Protein AF-A0A7D7ZK60-F1 (afdb_monomer_lite)

Secondary structure (DSSP, 8-state):
------------S---S-SSHHHHHHHHHHHHHHHHHHHHHHHTT-GGGGGGHHHHHHHHHHHHTT-THHHHHHHHHHHHHHHHHHHHHHS-S-----SHHHHHHHHHHHHHHHHHHHHHHHHHHHHHHT-

pLDDT: mean 70.17, std 10.87, range [42.66, 87.06]

Radius of gyration: 22.72 Å; chains: 1; bounding box: 77×25×69 Å

Foldseek 3Di:
DDPPPDDDPDDPPPPPPPQPPLLVVLLVLLLVVLVVQVVVCVVVVNCVSNVLSVLSNVLSVVSVVVHPVSLVSLVVSLVVLLVVVVCVVVVPPPPVPVDPVVVVVVCVVSVVVNVSSVVSSVSSVVNNVSD

Sequence (131 aa):
MDNQYSTPKSNLTNKTKKSTSGKWISVFAVILAGLYFVWWAYQSNQWNYAIYSIPYLFAGIALIMNKSWSQYIFYIIAIFHIGWWLYKLLSVEEWNYVGLLDLFISLVPGLLFMIVNIGLVVLIYKHFRNT

Structure (mmCIF, N/CA/C/O backbone):
data_AF-A0A7D7ZK60-F1
#
_entry.id   AF-A0A7D7ZK60-F1
#
loop_
_atom_site.group_PDB
_atom_site.id
_atom_site.type_symbol
_atom_site.label_atom_id
_atom_site.label_alt_id
_atom_site.label_comp_id
_atom_site.label_asym_id
_atom_site.label_entity_id
_atom_site.label_seq_id
_atom_site.pdbx_PDB_ins_code
_atom_site.Cartn_x
_atom_site.Cartn_y
_atom_site.Cartn_z
_atom_site.occupancy
_atom_site.B_iso_or_equiv
_atom_site.auth_seq_id
_atom_site.auth_comp_id
_atom_site.auth_asym_id
_atom_site.auth_atom_id
_atom_site.pdbx_PDB_model_num
ATOM 1 N N . MET A 1 1 ? -58.561 -12.436 41.162 1.00 49.84 1 MET A N 1
ATOM 2 C CA . MET A 1 1 ? -58.310 -13.022 39.827 1.00 49.84 1 MET A CA 1
ATOM 3 C C . MET A 1 1 ? -57.153 -12.240 39.246 1.00 49.84 1 MET A C 1
ATOM 5 O O . MET A 1 1 ? -57.355 -11.179 38.669 1.00 49.84 1 MET A O 1
ATOM 9 N N . ASP A 1 2 ? -55.946 -12.710 39.540 1.00 47.38 2 ASP A N 1
ATOM 10 C CA . ASP A 1 2 ? -54.703 -11.990 39.286 1.00 47.38 2 ASP A CA 1
ATOM 11 C C . ASP A 1 2 ? -54.193 -12.351 37.893 1.00 47.38 2 ASP A C 1
ATOM 13 O O . ASP A 1 2 ? -53.621 -13.418 37.679 1.00 47.38 2 ASP A O 1
ATOM 17 N N . ASN A 1 3 ? -54.421 -11.464 36.925 1.00 48.44 3 ASN A N 1
ATOM 18 C CA . ASN A 1 3 ? -53.837 -11.594 35.594 1.00 48.44 3 ASN A CA 1
ATOM 19 C C . ASN A 1 3 ? -52.364 -11.175 35.649 1.00 48.44 3 ASN A C 1
ATOM 21 O O . ASN A 1 3 ? -52.011 -10.016 35.426 1.00 48.44 3 ASN A O 1
ATOM 25 N N . GLN A 1 4 ? -51.499 -12.140 35.962 1.00 49.34 4 GLN A N 1
ATOM 26 C CA . GLN A 1 4 ? -50.057 -12.014 35.798 1.00 49.34 4 GLN A CA 1
ATOM 27 C C . GLN A 1 4 ? -49.714 -11.965 34.305 1.00 49.34 4 GLN A C 1
ATOM 29 O O . GLN A 1 4 ? -49.588 -12.989 33.639 1.00 49.34 4 GLN A O 1
ATOM 34 N N . TYR A 1 5 ? -49.531 -10.757 33.775 1.00 51.12 5 TYR A N 1
ATOM 35 C CA . TYR A 1 5 ? -48.862 -10.560 32.494 1.00 51.12 5 TYR A CA 1
ATOM 36 C C . TYR A 1 5 ? -47.373 -10.893 32.654 1.00 51.12 5 TYR A C 1
ATOM 38 O O . TYR A 1 5 ? -46.556 -10.056 33.041 1.00 51.12 5 TYR A O 1
ATOM 46 N N . SER A 1 6 ? -47.011 -12.142 32.371 1.00 58.34 6 SER A N 1
ATOM 47 C CA . SER A 1 6 ? -45.623 -12.563 32.210 1.00 58.34 6 SER A CA 1
ATOM 48 C C . SER A 1 6 ? -45.026 -11.880 30.977 1.00 58.34 6 SER A C 1
ATOM 50 O O . SER A 1 6 ? -45.425 -12.148 29.844 1.00 58.34 6 SER A O 1
ATOM 52 N N . THR A 1 7 ? -44.064 -10.988 31.196 1.00 62.53 7 THR A N 1
ATOM 53 C CA . THR A 1 7 ? -43.251 -10.388 30.132 1.00 62.53 7 THR A CA 1
ATOM 54 C C . THR A 1 7 ? -42.375 -11.457 29.464 1.00 62.53 7 THR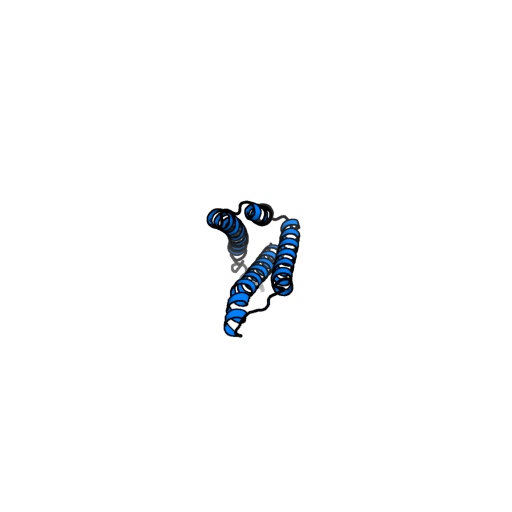 A C 1
ATOM 56 O O . THR A 1 7 ? -41.763 -12.267 30.167 1.00 62.53 7 THR A O 1
ATOM 59 N N . PRO A 1 8 ? -42.239 -11.475 28.125 1.00 49.56 8 PRO A N 1
ATOM 60 C CA . PRO A 1 8 ? -41.303 -12.377 27.469 1.00 49.56 8 PRO A CA 1
ATOM 61 C C . PRO A 1 8 ? -39.860 -11.903 27.709 1.00 49.56 8 PRO A C 1
ATOM 63 O O . PRO A 1 8 ? -39.334 -11.035 27.012 1.00 49.56 8 PRO A O 1
ATOM 66 N N . LYS A 1 9 ? -39.191 -12.493 28.707 1.00 54.44 9 LYS A N 1
ATOM 67 C CA . LYS A 1 9 ? -37.727 -12.457 28.864 1.00 54.44 9 LYS A CA 1
ATOM 68 C C . LYS A 1 9 ? -37.083 -13.478 27.924 1.00 54.44 9 LYS A C 1
ATOM 70 O O . LYS A 1 9 ? -36.637 -14.533 28.358 1.00 54.44 9 LYS A O 1
ATOM 75 N N . SER A 1 10 ? -36.981 -13.169 26.640 1.00 55.97 10 SER A N 1
ATOM 76 C CA . SER A 1 10 ? -36.108 -13.938 25.747 1.00 55.97 10 SER A CA 1
ATOM 77 C C . SER A 1 10 ? -35.737 -13.102 24.533 1.00 55.97 10 SER A C 1
ATOM 79 O O . SER A 1 10 ? -36.563 -12.947 23.642 1.00 55.97 10 SER A O 1
ATOM 81 N N . ASN A 1 11 ? -34.528 -12.525 24.546 1.00 49.38 11 ASN A N 1
ATOM 82 C CA . ASN A 1 11 ? -33.658 -12.282 23.373 1.00 49.38 11 ASN A CA 1
ATOM 83 C C . ASN A 1 11 ? -32.507 -11.300 23.687 1.00 49.38 11 ASN A C 1
ATOM 85 O O . ASN A 1 11 ? -32.151 -10.457 22.870 1.00 49.38 11 ASN A O 1
ATOM 89 N N . LEU A 1 12 ? -31.889 -11.395 24.871 1.00 52.47 12 LEU A N 1
ATOM 90 C CA . LEU A 1 12 ? -30.723 -10.564 25.227 1.00 52.47 12 LEU A CA 1
ATOM 91 C C . LEU A 1 12 ? -29.370 -11.284 25.095 1.00 52.47 12 LEU A C 1
ATOM 93 O O . LEU A 1 12 ? -28.329 -10.684 25.349 1.00 52.47 12 LEU A O 1
ATOM 97 N N . THR A 1 13 ? -29.344 -12.540 24.650 1.00 47.16 13 THR A N 1
ATOM 98 C CA . THR A 1 13 ? -28.120 -13.363 24.610 1.00 47.16 13 THR A CA 1
ATOM 99 C C . THR A 1 13 ? -27.495 -13.513 23.225 1.00 47.16 13 THR A C 1
ATOM 101 O O . THR A 1 13 ? -26.560 -14.286 23.063 1.00 47.16 13 THR A O 1
ATOM 104 N N . ASN A 1 14 ? -27.925 -12.723 22.238 1.00 45.62 14 ASN A N 1
ATOM 105 C CA . ASN A 1 14 ? -27.220 -12.581 20.961 1.00 45.62 14 ASN A CA 1
ATOM 106 C C . ASN A 1 14 ? -26.628 -11.173 20.806 1.00 45.62 14 ASN A C 1
ATOM 108 O O . ASN A 1 14 ? -26.668 -10.569 19.736 1.00 45.62 14 ASN A O 1
ATOM 112 N N . LYS A 1 15 ? -26.000 -10.644 21.867 1.00 42.66 15 LYS A N 1
ATOM 113 C CA . LYS A 1 15 ? -24.964 -9.613 21.706 1.00 42.66 15 LYS A CA 1
ATOM 114 C C . LYS A 1 15 ? -23.728 -10.274 21.101 1.00 42.66 15 LYS A C 1
ATOM 116 O O . LYS A 1 15 ? -22.763 -10.610 21.777 1.00 42.66 15 LYS A O 1
ATOM 121 N N . THR A 1 16 ? -23.831 -10.504 19.797 1.00 48.91 16 THR A N 1
ATOM 122 C CA . THR A 1 16 ? -22.760 -10.463 18.805 1.00 48.91 16 THR A CA 1
ATOM 123 C C . THR A 1 16 ? -21.394 -10.134 19.403 1.00 48.91 16 THR A C 1
ATOM 125 O O . THR A 1 16 ? -20.983 -8.974 19.474 1.00 48.91 16 THR A O 1
ATOM 128 N N . LYS A 1 17 ? -20.646 -11.182 19.750 1.00 44.31 17 LYS A N 1
ATOM 129 C CA . LYS A 1 17 ? -19.192 -11.175 19.953 1.00 44.31 17 LYS A CA 1
ATOM 130 C C . LYS A 1 17 ? -18.495 -10.920 18.599 1.00 44.31 17 LYS A C 1
ATOM 132 O O . LYS A 1 17 ? -17.715 -11.737 18.131 1.00 44.31 17 LYS A O 1
ATOM 137 N N . LYS A 1 18 ? -18.873 -9.842 17.894 1.00 48.09 18 LYS A N 1
ATOM 138 C CA . LYS A 1 18 ? -18.583 -9.616 16.463 1.00 48.09 18 LYS A CA 1
ATOM 139 C C . LYS A 1 18 ? -17.735 -8.368 16.174 1.00 48.09 18 LYS A C 1
ATOM 141 O O . LYS A 1 18 ? -17.433 -8.127 15.014 1.00 48.09 18 LYS A O 1
ATOM 146 N N . SER A 1 19 ? -17.303 -7.590 17.173 1.00 52.09 19 SER A N 1
ATOM 147 C CA . SER A 1 19 ? -16.660 -6.280 16.911 1.00 52.09 19 SER A CA 1
ATOM 148 C C . SER A 1 19 ? -15.222 -6.101 17.431 1.00 52.09 19 SER A C 1
ATOM 150 O O . SER A 1 19 ? -14.721 -4.986 17.503 1.00 52.09 19 SER A O 1
ATOM 152 N N . THR A 1 20 ? -14.504 -7.172 17.780 1.00 54.12 20 THR A N 1
ATOM 153 C CA . THR A 1 20 ? -13.072 -7.067 18.153 1.00 54.12 20 THR A CA 1
ATOM 154 C C . THR A 1 20 ? -12.141 -7.715 17.138 1.00 54.12 20 THR A C 1
ATOM 156 O O . THR A 1 20 ? -11.117 -7.129 16.809 1.00 54.12 20 THR A O 1
ATOM 159 N N . SER A 1 21 ? -12.509 -8.863 16.562 1.00 60.47 21 SER A N 1
ATOM 160 C CA . SER A 1 21 ? -11.647 -9.562 15.593 1.00 60.47 21 SER A CA 1
ATOM 161 C C . SER A 1 21 ? -11.399 -8.738 14.317 1.00 60.47 21 SER A C 1
ATOM 163 O O . SER A 1 21 ? -10.258 -8.610 13.886 1.00 60.47 21 SER A O 1
ATOM 165 N N . GLY A 1 22 ? -12.427 -8.071 13.774 1.00 63.09 22 GLY A N 1
ATOM 166 C CA . GLY A 1 22 ? -12.288 -7.227 12.575 1.00 63.09 22 GLY A CA 1
ATOM 167 C C . GLY A 1 22 ? -11.341 -6.033 12.747 1.00 63.09 22 GLY A C 1
ATOM 168 O O . GLY A 1 22 ? -10.679 -5.631 11.791 1.00 63.09 22 GLY A O 1
ATOM 169 N N . LYS A 1 23 ? -11.230 -5.505 13.972 1.00 66.81 23 LYS A N 1
ATOM 170 C CA . LYS A 1 23 ? -10.341 -4.382 14.291 1.00 66.81 23 LYS A CA 1
ATOM 171 C C . LYS A 1 23 ? -8.879 -4.791 14.183 1.00 66.81 23 LYS A C 1
ATOM 173 O O . LYS A 1 23 ? -8.104 -4.168 13.464 1.00 66.81 23 LYS A O 1
ATOM 178 N N . TRP A 1 24 ? -8.536 -5.903 14.827 1.00 74.31 24 TRP A N 1
ATOM 179 C CA . TRP A 1 24 ? -7.187 -6.457 14.786 1.00 74.31 24 TRP A CA 1
ATOM 180 C C . TRP A 1 24 ? -6.794 -6.937 13.392 1.00 74.31 24 TRP A C 1
ATOM 182 O O . TRP A 1 24 ? -5.656 -6.728 13.001 1.00 74.31 24 TRP A O 1
ATOM 192 N N . ILE A 1 25 ? -7.731 -7.482 12.609 1.00 77.94 25 ILE A N 1
ATOM 193 C CA . ILE A 1 25 ? -7.477 -7.848 11.204 1.00 77.94 25 ILE A CA 1
ATOM 194 C C . ILE A 1 25 ? -7.103 -6.613 10.374 1.00 77.94 25 ILE A C 1
ATOM 196 O O . ILE A 1 25 ? -6.161 -6.671 9.590 1.00 77.94 25 ILE A O 1
ATOM 200 N N . SER A 1 26 ? -7.801 -5.490 10.574 1.00 74.25 26 SER A N 1
ATOM 201 C CA . SER A 1 26 ? -7.525 -4.234 9.859 1.00 74.25 26 SER A CA 1
ATOM 202 C C . SER A 1 26 ? -6.143 -3.692 10.218 1.00 74.25 26 SER A C 1
ATOM 204 O O . SER A 1 26 ? -5.335 -3.421 9.337 1.00 74.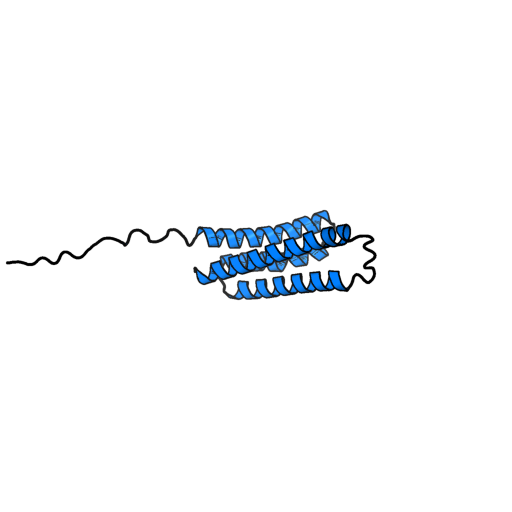25 26 SER A O 1
ATOM 206 N N . VAL A 1 27 ? -5.846 -3.600 11.518 1.00 78.00 27 VAL A N 1
ATOM 207 C CA . VAL A 1 27 ? -4.536 -3.171 12.033 1.00 78.00 27 VAL A CA 1
ATOM 208 C C . VAL A 1 27 ? -3.422 -4.065 11.490 1.00 78.00 27 VAL A C 1
ATOM 210 O O . VAL A 1 27 ? -2.420 -3.569 10.979 1.00 78.00 27 VAL A O 1
ATOM 213 N N . PHE A 1 28 ? -3.607 -5.384 11.569 1.00 81.50 28 PHE A N 1
ATOM 214 C CA . PHE A 1 28 ? -2.605 -6.352 11.145 1.00 81.50 28 PHE A CA 1
ATOM 215 C C . PHE A 1 28 ? -2.348 -6.256 9.642 1.00 81.50 28 PHE A C 1
ATOM 217 O O . PHE A 1 28 ? -1.193 -6.187 9.244 1.00 81.50 28 PHE A O 1
ATOM 224 N N . ALA A 1 29 ? -3.394 -6.153 8.815 1.00 80.00 29 ALA A N 1
ATOM 225 C CA . ALA A 1 29 ? -3.259 -5.986 7.368 1.00 80.00 29 ALA A CA 1
ATOM 226 C C . ALA A 1 29 ? -2.478 -4.714 6.992 1.00 80.00 29 ALA A C 1
ATOM 228 O O . ALA A 1 29 ? -1.611 -4.756 6.122 1.00 80.00 29 ALA A O 1
ATOM 229 N N . VAL A 1 30 ? -2.747 -3.597 7.675 1.00 79.69 30 VAL A N 1
ATOM 230 C CA . VAL A 1 30 ? -2.056 -2.316 7.454 1.00 79.69 30 VAL A CA 1
ATOM 231 C C . VAL A 1 30 ? -0.573 -2.404 7.819 1.00 79.69 30 VAL A C 1
ATOM 233 O O . VAL A 1 30 ? 0.284 -1.971 7.049 1.00 79.69 30 VAL A O 1
ATOM 236 N N . ILE A 1 31 ? -0.256 -2.985 8.978 1.00 82.81 31 ILE A N 1
ATOM 237 C CA . ILE A 1 31 ? 1.131 -3.153 9.429 1.00 82.81 31 ILE A CA 1
ATOM 238 C C . ILE A 1 31 ? 1.880 -4.111 8.500 1.00 82.81 31 ILE A C 1
ATOM 240 O O . ILE A 1 31 ? 3.016 -3.826 8.122 1.00 82.81 31 ILE A O 1
ATOM 244 N N . LEU A 1 32 ? 1.241 -5.210 8.086 1.00 83.62 32 LEU A N 1
ATOM 245 C CA . LEU A 1 32 ? 1.827 -6.166 7.151 1.00 83.62 32 LEU A CA 1
ATOM 246 C C . LEU A 1 32 ? 2.163 -5.501 5.811 1.00 83.62 32 LEU A C 1
ATOM 248 O O . LEU A 1 32 ? 3.234 -5.750 5.265 1.00 83.62 32 LEU A O 1
ATOM 252 N N . ALA A 1 33 ? 1.286 -4.625 5.308 1.00 79.25 33 ALA A N 1
ATOM 253 C CA . ALA A 1 33 ? 1.536 -3.857 4.092 1.00 79.25 33 ALA A CA 1
ATOM 254 C C . ALA A 1 33 ? 2.760 -2.936 4.245 1.00 79.25 33 ALA A C 1
ATOM 256 O O . ALA A 1 33 ? 3.631 -2.924 3.379 1.00 79.25 33 ALA A O 1
ATOM 257 N N . GLY A 1 34 ? 2.883 -2.224 5.371 1.00 80.69 34 GLY A N 1
ATOM 258 C CA . GLY A 1 34 ? 4.065 -1.405 5.664 1.00 80.69 34 GLY A CA 1
ATOM 259 C C . GLY A 1 34 ? 5.358 -2.226 5.733 1.00 80.69 34 GLY A C 1
ATOM 260 O O . GLY A 1 34 ? 6.356 -1.865 5.111 1.00 80.69 34 GLY A O 1
ATOM 261 N N . LEU A 1 35 ? 5.333 -3.366 6.428 1.00 84.62 35 LEU A N 1
ATOM 262 C CA . LEU A 1 35 ? 6.477 -4.280 6.523 1.00 84.62 35 LEU A CA 1
ATOM 263 C C . LEU A 1 35 ? 6.865 -4.877 5.167 1.00 84.62 35 LEU A C 1
ATOM 265 O O . LEU A 1 35 ? 8.054 -5.007 4.880 1.00 84.62 35 LEU A O 1
ATOM 269 N N . TYR A 1 36 ? 5.887 -5.187 4.315 1.00 81.88 36 TYR A N 1
ATOM 270 C CA . TYR A 1 36 ? 6.136 -5.652 2.953 1.00 81.88 36 TYR A CA 1
ATOM 271 C C . TYR A 1 36 ? 6.937 -4.626 2.142 1.00 81.88 36 TYR A C 1
ATOM 273 O O . TYR A 1 36 ? 7.898 -4.999 1.473 1.00 81.88 36 TYR A O 1
ATOM 281 N N . PHE A 1 37 ? 6.617 -3.333 2.248 1.00 78.50 37 PHE A N 1
ATOM 282 C CA . PHE A 1 37 ? 7.391 -2.283 1.578 1.00 78.50 37 PHE A CA 1
ATOM 283 C C . PHE A 1 37 ? 8.823 -2.162 2.108 1.00 78.50 37 PHE A C 1
ATOM 285 O O . PHE A 1 37 ? 9.738 -1.938 1.319 1.00 78.50 37 PHE A O 1
ATOM 292 N N . VAL A 1 38 ? 9.044 -2.350 3.414 1.00 82.88 38 VAL A N 1
ATOM 293 C CA . VAL A 1 38 ? 10.402 -2.377 3.992 1.00 82.88 38 VAL A CA 1
ATOM 294 C C . VAL A 1 38 ? 11.192 -3.574 3.467 1.00 82.88 38 VAL A C 1
ATOM 296 O O . VAL A 1 38 ? 12.331 -3.418 3.033 1.00 82.88 38 VAL A O 1
ATOM 299 N N . TRP A 1 39 ? 10.579 -4.760 3.457 1.00 86.94 39 TRP A N 1
ATOM 300 C CA . TRP A 1 39 ? 11.187 -5.969 2.903 1.00 86.94 39 TRP A CA 1
ATOM 301 C C . TRP A 1 39 ? 11.517 -5.812 1.417 1.00 86.94 39 TRP A C 1
ATOM 303 O O . TRP A 1 39 ? 12.608 -6.169 0.976 1.00 86.94 39 TRP A O 1
ATOM 313 N N . TRP A 1 40 ? 10.596 -5.239 0.641 1.00 79.44 40 TRP A N 1
ATOM 314 C CA . TRP A 1 40 ? 10.804 -4.993 -0.779 1.00 79.44 40 TRP A CA 1
ATOM 315 C C . TRP A 1 40 ? 11.922 -3.976 -1.022 1.00 79.44 40 TRP A C 1
ATOM 317 O O . TRP A 1 40 ? 12.779 -4.226 -1.867 1.00 79.44 40 TRP A O 1
ATOM 327 N N . ALA A 1 41 ? 11.977 -2.883 -0.253 1.00 81.38 41 ALA A N 1
ATOM 328 C CA . ALA A 1 41 ? 13.060 -1.900 -0.325 1.00 81.38 41 ALA A CA 1
ATOM 329 C C . ALA A 1 41 ? 14.429 -2.523 -0.000 1.00 81.38 41 ALA A C 1
ATOM 331 O O . ALA A 1 41 ? 15.415 -2.217 -0.670 1.00 81.38 41 ALA A O 1
ATOM 332 N N . TYR A 1 42 ? 14.474 -3.438 0.975 1.00 84.69 42 TYR A N 1
ATOM 333 C CA . TYR A 1 42 ? 15.675 -4.201 1.313 1.00 84.69 42 TYR A CA 1
ATOM 334 C C . TYR A 1 42 ? 16.114 -5.116 0.160 1.00 84.69 42 TYR A C 1
ATOM 336 O O . TYR A 1 42 ? 17.263 -5.056 -0.266 1.00 84.69 42 TYR A O 1
ATOM 344 N N . GLN A 1 43 ? 15.194 -5.907 -0.404 1.00 87.06 43 GLN A N 1
ATOM 345 C CA . GLN A 1 43 ? 15.493 -6.831 -1.509 1.00 87.06 43 GLN A CA 1
ATOM 346 C C . GLN A 1 43 ? 15.896 -6.123 -2.805 1.00 87.06 43 GLN A C 1
ATOM 348 O O . GLN A 1 43 ? 16.756 -6.598 -3.540 1.00 87.06 43 GLN A O 1
ATOM 353 N N . SER A 1 44 ? 15.287 -4.974 -3.094 1.00 80.94 44 SER A N 1
ATOM 354 C CA . SER A 1 44 ? 15.597 -4.181 -4.288 1.00 80.94 44 SER A CA 1
ATOM 355 C C . SER A 1 44 ? 16.792 -3.239 -4.098 1.00 80.94 44 SER A C 1
ATOM 357 O O . SER A 1 44 ? 17.165 -2.540 -5.039 1.00 80.94 44 SER A O 1
ATOM 359 N N . ASN A 1 45 ? 17.404 -3.226 -2.904 1.00 79.12 45 ASN A N 1
ATOM 360 C CA . ASN A 1 45 ? 18.514 -2.354 -2.507 1.00 79.12 45 ASN A CA 1
ATOM 361 C C . ASN A 1 45 ? 18.238 -0.852 -2.744 1.00 79.12 45 ASN A C 1
ATOM 363 O O . ASN A 1 45 ? 19.151 -0.037 -2.881 1.00 79.12 45 ASN A O 1
ATOM 367 N N . GLN A 1 46 ? 16.958 -0.480 -2.810 1.00 79.75 46 GLN A N 1
ATOM 368 C CA . GLN A 1 46 ? 16.482 0.871 -3.082 1.00 79.75 46 GLN A CA 1
ATOM 369 C C . GLN A 1 46 ? 15.777 1.409 -1.838 1.00 79.75 46 GLN A C 1
ATOM 371 O O . GLN A 1 46 ? 14.551 1.436 -1.733 1.00 79.75 46 GLN A O 1
ATOM 376 N N . TRP A 1 47 ? 16.584 1.879 -0.886 1.00 79.19 47 TRP A N 1
ATOM 377 C CA . TRP A 1 47 ? 16.122 2.426 0.395 1.00 79.19 47 TRP A CA 1
ATOM 378 C C . TRP A 1 47 ? 15.195 3.637 0.259 1.00 79.19 47 TRP A C 1
ATOM 380 O O . TRP A 1 47 ? 14.387 3.885 1.149 1.00 79.19 47 TRP A O 1
ATOM 390 N N . ASN A 1 48 ? 15.227 4.334 -0.880 1.00 77.75 48 ASN A N 1
ATOM 391 C CA . ASN A 1 48 ? 14.273 5.400 -1.196 1.00 77.75 48 ASN A CA 1
ATOM 392 C C . ASN A 1 48 ? 12.819 4.908 -1.115 1.00 77.75 48 ASN A C 1
ATOM 394 O O . ASN A 1 48 ? 11.936 5.658 -0.701 1.00 77.75 48 ASN A O 1
ATOM 398 N N . TYR A 1 49 ? 12.566 3.633 -1.429 1.00 73.31 49 TYR A N 1
ATOM 399 C CA . TYR A 1 49 ? 11.228 3.061 -1.324 1.00 73.31 49 TYR A CA 1
ATOM 400 C C . TYR A 1 49 ? 10.788 2.763 0.112 1.00 73.31 49 TYR A C 1
ATOM 402 O O . TYR A 1 49 ? 9.594 2.599 0.361 1.00 73.31 49 TYR A O 1
ATOM 410 N N . ALA A 1 50 ? 11.708 2.748 1.079 1.00 75.31 50 ALA A N 1
ATOM 411 C CA . ALA A 1 50 ? 11.349 2.603 2.485 1.00 75.31 50 ALA A CA 1
ATOM 412 C C . ALA A 1 50 ? 10.532 3.804 2.990 1.00 75.31 50 ALA A C 1
ATOM 414 O O . ALA A 1 50 ? 9.734 3.645 3.907 1.00 75.31 50 ALA A O 1
ATOM 415 N N . ILE A 1 51 ? 10.639 4.980 2.358 1.00 80.75 51 ILE A N 1
ATOM 416 C CA . ILE A 1 51 ? 9.801 6.145 2.690 1.00 80.75 51 ILE A CA 1
ATOM 417 C C . ILE A 1 51 ? 8.309 5.822 2.525 1.00 80.75 51 ILE A C 1
ATOM 419 O O . ILE A 1 51 ? 7.489 6.304 3.307 1.00 80.75 51 ILE A O 1
ATOM 423 N N . TYR A 1 52 ? 7.946 4.951 1.578 1.00 75.62 52 TYR A N 1
ATOM 424 C CA . TYR A 1 52 ? 6.552 4.560 1.373 1.00 75.62 52 TYR A CA 1
ATOM 425 C C . TYR A 1 52 ? 5.993 3.711 2.513 1.00 75.62 52 TYR A C 1
ATOM 427 O O . TYR A 1 52 ? 4.779 3.702 2.678 1.00 75.62 52 TYR A O 1
ATOM 435 N N . SER A 1 53 ? 6.822 3.052 3.333 1.00 78.81 53 SER A N 1
ATOM 436 C CA . SER A 1 53 ? 6.344 2.255 4.473 1.00 78.81 53 SER A CA 1
ATOM 437 C C . SER A 1 53 ? 5.926 3.110 5.673 1.00 78.81 53 SER A C 1
ATOM 439 O O . SER A 1 53 ? 5.017 2.725 6.412 1.00 78.81 53 SER A O 1
ATOM 441 N N . ILE A 1 54 ? 6.531 4.291 5.835 1.00 80.06 54 ILE A N 1
ATOM 442 C CA . ILE A 1 54 ? 6.280 5.235 6.934 1.00 80.06 54 ILE A CA 1
ATOM 443 C C . ILE A 1 54 ? 4.783 5.549 7.094 1.00 80.06 54 ILE A C 1
ATOM 445 O O . ILE A 1 54 ? 4.262 5.362 8.196 1.00 80.06 54 ILE A O 1
ATOM 449 N N . PRO A 1 55 ? 4.046 5.975 6.047 1.00 78.25 55 PRO A N 1
ATOM 450 C CA . PRO A 1 55 ? 2.634 6.308 6.192 1.00 78.25 55 PRO A CA 1
ATOM 451 C C . PRO A 1 55 ? 1.751 5.081 6.483 1.00 78.25 55 PRO A C 1
ATOM 453 O O . PRO A 1 55 ? 0.768 5.225 7.206 1.00 78.25 55 PRO A O 1
ATOM 456 N N . TYR A 1 56 ? 2.114 3.870 6.032 1.00 75.69 56 TYR A N 1
ATOM 457 C CA . TYR A 1 56 ? 1.397 2.637 6.403 1.00 75.69 56 TYR A CA 1
ATOM 458 C C . TYR A 1 56 ? 1.607 2.273 7.875 1.00 75.69 56 TYR A C 1
ATOM 460 O O . TYR A 1 56 ? 0.645 1.962 8.576 1.00 75.69 56 TYR A O 1
ATOM 468 N N . LEU A 1 57 ? 2.844 2.351 8.374 1.00 78.06 57 LEU A N 1
ATOM 469 C CA . LEU A 1 57 ? 3.146 2.082 9.783 1.00 78.06 57 LEU A CA 1
ATOM 470 C C . LEU A 1 57 ? 2.495 3.126 10.696 1.00 78.06 57 LEU A C 1
ATOM 472 O O . LEU A 1 57 ? 1.864 2.771 11.693 1.00 78.06 57 LEU A O 1
ATOM 476 N N . PHE A 1 58 ? 2.568 4.403 10.317 1.00 80.75 58 PHE A N 1
ATOM 477 C CA . PHE A 1 58 ? 1.925 5.491 11.046 1.00 80.75 58 PHE A CA 1
ATOM 478 C C . PHE A 1 58 ? 0.400 5.339 11.062 1.00 80.75 58 PHE A C 1
ATOM 480 O O . PHE A 1 58 ? -0.228 5.488 12.111 1.00 80.75 58 PHE A O 1
ATOM 487 N N . ALA A 1 59 ? -0.204 4.962 9.931 1.00 72.62 59 ALA A N 1
ATOM 488 C CA . ALA A 1 59 ? -1.631 4.682 9.858 1.00 72.62 59 ALA A CA 1
ATOM 489 C C . ALA A 1 59 ? -2.031 3.454 10.688 1.00 72.62 59 ALA A C 1
ATOM 491 O O . ALA A 1 59 ? -3.073 3.494 11.336 1.00 72.62 59 ALA A O 1
ATOM 492 N N . GLY A 1 60 ? -1.207 2.402 10.735 1.00 74.81 60 GLY A N 1
ATOM 493 C CA . GLY A 1 60 ? -1.430 1.225 11.581 1.00 74.81 60 GLY A CA 1
ATOM 494 C C . GLY A 1 60 ? -1.445 1.574 13.070 1.00 74.81 60 GLY A C 1
ATOM 495 O O . GLY A 1 60 ? -2.366 1.184 13.788 1.00 74.81 60 GLY A O 1
ATOM 496 N N . ILE A 1 61 ? -0.486 2.387 13.520 1.00 79.12 61 ILE A N 1
ATOM 497 C CA . ILE A 1 61 ? -0.430 2.902 14.898 1.00 79.12 61 ILE A CA 1
ATOM 498 C C . ILE A 1 61 ? -1.639 3.803 15.189 1.00 79.12 61 ILE A C 1
ATOM 500 O O . ILE A 1 61 ? -2.299 3.657 16.218 1.00 79.12 61 ILE A O 1
ATOM 504 N N . ALA A 1 62 ? -1.993 4.697 14.265 1.00 75.62 62 ALA A N 1
ATOM 505 C CA . ALA A 1 62 ? -3.154 5.572 14.412 1.00 75.62 62 ALA A CA 1
ATOM 506 C C . ALA A 1 62 ? -4.490 4.796 14.427 1.00 75.62 62 ALA A C 1
ATOM 508 O O . ALA A 1 62 ? -5.439 5.221 15.096 1.00 75.62 62 ALA A O 1
ATOM 509 N N . LEU A 1 63 ? -4.553 3.641 13.752 1.00 73.31 63 LEU A N 1
ATOM 510 C CA . LEU A 1 63 ? -5.681 2.708 13.804 1.00 73.31 63 LEU A CA 1
ATOM 511 C C . LEU A 1 63 ? -5.792 2.032 15.179 1.00 73.31 63 LEU A C 1
ATOM 513 O O . LEU A 1 63 ? -6.901 1.894 15.693 1.00 73.31 63 LEU A O 1
ATOM 517 N N . ILE A 1 64 ? -4.663 1.672 15.807 1.00 77.06 64 ILE A N 1
ATOM 518 C CA . ILE A 1 64 ? -4.622 1.156 17.191 1.00 77.06 64 ILE A CA 1
ATOM 519 C C . ILE A 1 64 ? -5.153 2.210 18.168 1.00 77.06 64 ILE A C 1
ATOM 521 O O . ILE A 1 64 ? -5.941 1.896 19.056 1.00 77.06 64 ILE A O 1
ATOM 525 N N . MET A 1 65 ? -4.788 3.479 17.966 1.00 77.81 65 MET A N 1
ATOM 526 C CA . MET A 1 65 ? -5.295 4.607 18.758 1.00 77.81 65 MET A CA 1
ATOM 527 C C . MET A 1 65 ? -6.746 4.991 18.421 1.00 77.81 65 MET A C 1
ATOM 529 O O . MET A 1 65 ? -7.283 5.934 19.004 1.00 77.81 65 MET A O 1
ATOM 533 N N . ASN A 1 66 ? -7.377 4.282 17.478 1.00 69.69 66 ASN A N 1
ATOM 534 C CA . ASN A 1 66 ? -8.756 4.469 17.040 1.00 69.69 66 ASN A CA 1
ATOM 535 C C . ASN A 1 66 ? -9.079 5.919 16.623 1.00 69.69 66 ASN A C 1
ATOM 537 O O . ASN A 1 66 ? -10.187 6.419 16.824 1.00 69.69 66 ASN A O 1
ATOM 541 N N . LYS A 1 67 ? -8.089 6.621 16.060 1.00 74.12 67 LYS A N 1
ATOM 542 C CA . LYS A 1 67 ? -8.225 8.008 15.605 1.00 74.12 67 LYS A CA 1
ATOM 543 C C . LYS A 1 67 ? -8.801 8.028 14.192 1.00 74.12 67 LYS A C 1
ATOM 545 O O . LYS A 1 67 ? -8.211 7.464 13.270 1.00 74.12 67 LYS A O 1
ATOM 550 N N . SER A 1 68 ? -9.904 8.752 14.007 1.00 68.88 68 SER A N 1
ATOM 551 C CA . SER A 1 68 ? -10.564 8.950 12.705 1.00 68.88 68 SER A CA 1
ATOM 552 C C . SER A 1 68 ? -9.642 9.563 11.646 1.00 68.88 68 SER A C 1
ATOM 554 O O . SER A 1 68 ? -9.825 9.326 10.456 1.00 68.88 68 SER A O 1
ATOM 556 N N . TRP A 1 69 ? -8.590 10.277 12.065 1.00 72.75 69 TRP A N 1
ATOM 557 C CA . TRP A 1 69 ? -7.606 10.853 11.148 1.00 72.75 69 TRP A CA 1
ATOM 558 C C . TRP A 1 69 ? -6.807 9.817 10.338 1.00 72.75 69 TRP A C 1
ATOM 560 O O . TRP A 1 69 ? -6.337 10.1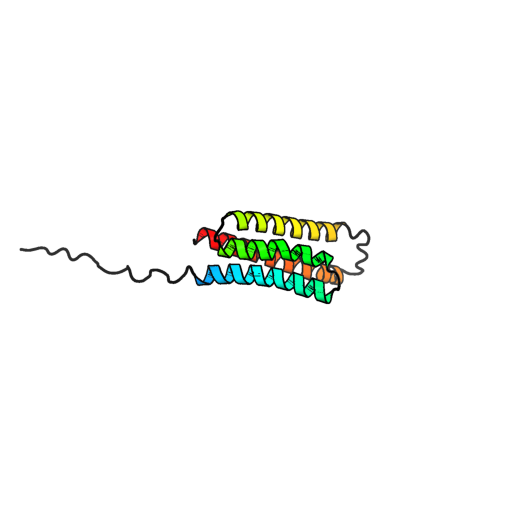22 9.244 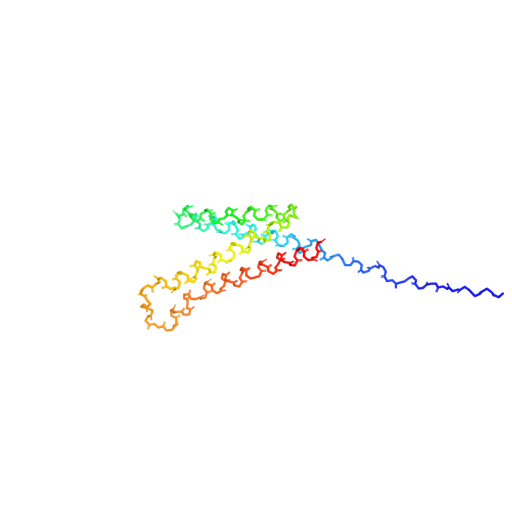1.00 72.75 69 TRP A O 1
ATOM 570 N N . SER A 1 70 ? -6.712 8.571 10.818 1.00 69.56 70 SER A N 1
ATOM 571 C CA . SER A 1 70 ? -6.028 7.481 10.103 1.00 69.56 70 SER A CA 1
ATOM 572 C C . SER A 1 70 ? -6.703 7.103 8.779 1.00 69.56 70 SER A C 1
ATOM 574 O O . SER A 1 70 ? -6.022 6.682 7.844 1.00 69.56 70 SER A O 1
ATOM 576 N N . GLN A 1 71 ? -8.019 7.314 8.658 1.00 69.62 71 GLN A N 1
ATOM 577 C CA . GLN A 1 71 ? -8.762 7.047 7.424 1.00 69.62 71 GLN A CA 1
ATOM 578 C C . GLN A 1 71 ? -8.341 7.989 6.295 1.00 69.62 71 GLN A C 1
ATOM 580 O O . GLN A 1 71 ? -8.131 7.541 5.171 1.00 69.62 71 GLN A O 1
ATOM 585 N N . TYR A 1 72 ? -8.167 9.280 6.599 1.00 75.44 72 TYR A N 1
ATOM 586 C CA . TYR A 1 72 ? -7.760 10.274 5.603 1.00 75.44 72 TYR A CA 1
ATOM 587 C C . TYR A 1 72 ? -6.350 10.006 5.089 1.00 75.44 72 TYR A C 1
ATOM 589 O O . TYR A 1 72 ? -6.112 10.101 3.888 1.00 75.44 72 TYR A O 1
ATOM 597 N N . ILE A 1 73 ? -5.440 9.593 5.976 1.00 74.81 73 ILE A N 1
ATOM 598 C CA . ILE A 1 73 ? -4.085 9.184 5.593 1.00 74.81 73 ILE A CA 1
ATOM 599 C C . ILE A 1 73 ? -4.155 8.021 4.598 1.00 74.81 73 ILE A C 1
ATOM 601 O O . ILE A 1 73 ? -3.511 8.069 3.555 1.00 74.81 73 ILE A O 1
ATOM 605 N N . PHE A 1 74 ? -5.002 7.022 4.854 1.00 70.38 74 PHE A N 1
ATOM 606 C CA . PHE A 1 74 ? -5.183 5.902 3.932 1.00 70.38 74 PHE A CA 1
ATOM 607 C C . PHE A 1 74 ? -5.773 6.300 2.582 1.00 70.38 74 PHE A C 1
ATOM 609 O O . PHE A 1 74 ? -5.320 5.803 1.554 1.00 70.38 74 PHE A O 1
ATOM 616 N N . TYR A 1 75 ? -6.750 7.206 2.562 1.00 75.94 75 TYR A N 1
ATOM 617 C CA . TYR A 1 75 ? -7.304 7.708 1.305 1.00 75.94 75 TYR A CA 1
ATOM 618 C C . TYR A 1 75 ? -6.255 8.448 0.480 1.00 75.94 75 TYR A C 1
ATOM 620 O O . TYR A 1 75 ? -6.164 8.222 -0.724 1.00 75.94 75 TYR A O 1
ATOM 628 N N . ILE A 1 76 ? -5.416 9.263 1.121 1.00 78.00 76 ILE A N 1
ATOM 629 C CA . ILE A 1 76 ? -4.312 9.956 0.450 1.00 78.00 76 ILE A CA 1
ATOM 630 C C . ILE A 1 76 ? -3.308 8.945 -0.114 1.00 78.00 76 ILE A C 1
ATOM 632 O O . ILE A 1 76 ? -2.931 9.058 -1.278 1.00 78.00 76 ILE A O 1
ATOM 636 N N . ILE A 1 77 ? -2.920 7.927 0.662 1.00 78.62 77 ILE A N 1
ATOM 637 C CA . ILE A 1 77 ? -2.009 6.866 0.199 1.00 78.62 77 ILE A CA 1
ATOM 638 C C . ILE A 1 77 ? -2.603 6.121 -1.000 1.00 78.62 77 ILE A C 1
ATOM 640 O O . ILE A 1 77 ? -1.892 5.889 -1.979 1.00 78.62 77 ILE A O 1
ATOM 644 N N . ALA A 1 78 ? -3.887 5.762 -0.938 1.00 75.44 78 ALA A N 1
ATOM 645 C CA . ALA A 1 78 ? -4.570 5.036 -2.002 1.00 75.44 78 ALA A CA 1
ATOM 646 C C . ALA A 1 78 ? -4.642 5.870 -3.289 1.00 75.44 78 ALA A C 1
ATOM 648 O O . ALA A 1 78 ? -4.290 5.373 -4.356 1.00 75.44 78 ALA A O 1
ATOM 649 N N . ILE A 1 79 ? -5.022 7.149 -3.190 1.00 80.69 79 ILE A N 1
ATOM 650 C CA . ILE A 1 79 ? -5.031 8.077 -4.331 1.00 80.69 79 ILE A CA 1
ATOM 651 C C . ILE A 1 79 ? -3.621 8.227 -4.903 1.00 80.69 79 ILE A C 1
ATOM 653 O O . ILE A 1 79 ? -3.451 8.157 -6.117 1.00 80.69 79 ILE A O 1
ATOM 657 N N . PHE A 1 80 ? -2.606 8.376 -4.049 1.00 80.50 80 PHE A N 1
ATOM 658 C CA . PHE A 1 80 ? -1.220 8.498 -4.487 1.00 80.50 80 PHE A CA 1
ATOM 659 C C . PHE A 1 80 ? -0.735 7.238 -5.213 1.00 80.50 80 PHE A C 1
ATOM 661 O O . PHE A 1 80 ? -0.098 7.348 -6.253 1.00 80.50 80 PHE A O 1
ATOM 668 N N . HIS A 1 81 ? -1.069 6.041 -4.723 1.00 75.75 81 HIS A N 1
ATOM 669 C CA . HIS A 1 81 ? -0.698 4.782 -5.377 1.00 75.75 81 HIS A CA 1
ATOM 670 C C . HIS A 1 81 ? -1.417 4.588 -6.711 1.00 75.75 81 HIS A C 1
ATOM 672 O O . HIS A 1 81 ? -0.783 4.196 -7.687 1.00 75.75 81 HIS A O 1
ATOM 678 N N . ILE A 1 82 ? -2.718 4.886 -6.770 1.00 76.75 82 ILE A N 1
ATOM 679 C CA . ILE A 1 82 ? -3.490 4.828 -8.017 1.00 76.75 82 ILE A CA 1
ATOM 680 C C . ILE A 1 82 ? -2.926 5.837 -9.022 1.00 76.75 82 ILE A C 1
ATOM 682 O O . ILE A 1 82 ? -2.700 5.486 -10.177 1.00 76.75 82 ILE A O 1
ATOM 686 N N . GLY A 1 83 ? -2.639 7.062 -8.577 1.00 79.19 83 GLY A N 1
ATOM 687 C CA . GLY A 1 83 ? -2.036 8.111 -9.396 1.00 79.19 83 GLY A CA 1
ATOM 688 C C . GLY A 1 83 ? -0.637 7.744 -9.887 1.00 79.19 83 GLY A C 1
ATOM 689 O O . GLY A 1 83 ? -0.353 7.897 -11.068 1.00 79.19 83 GLY A O 1
ATOM 690 N N . TRP A 1 84 ? 0.215 7.195 -9.020 1.00 77.50 84 TRP A N 1
ATOM 691 C CA . TRP A 1 84 ? 1.549 6.709 -9.381 1.00 77.50 84 TRP A CA 1
ATOM 692 C C . TRP A 1 84 ? 1.489 5.567 -10.393 1.00 77.50 84 TRP A C 1
ATOM 694 O O . TRP A 1 84 ? 2.254 5.552 -11.354 1.00 77.50 84 TRP A O 1
ATOM 704 N N . TRP A 1 85 ? 0.576 4.615 -10.196 1.00 72.19 85 TRP A N 1
ATOM 705 C CA . TRP A 1 85 ? 0.391 3.504 -11.121 1.00 72.19 85 TRP A CA 1
ATOM 706 C C . TRP A 1 85 ? -0.117 3.979 -12.486 1.00 72.19 85 TRP A C 1
ATOM 708 O O . TRP A 1 85 ? 0.439 3.584 -13.507 1.00 72.19 85 TRP A O 1
ATOM 718 N N . LEU A 1 86 ? -1.104 4.882 -12.511 1.00 76.62 86 LEU A N 1
ATOM 719 C CA . LEU A 1 86 ? -1.585 5.515 -13.743 1.00 76.62 86 LEU A CA 1
ATOM 720 C C . LEU A 1 86 ? -0.481 6.317 -14.433 1.00 76.62 86 LEU A C 1
ATOM 722 O O . LEU A 1 86 ? -0.317 6.201 -15.640 1.00 76.62 86 LEU A O 1
ATOM 726 N N . TYR A 1 87 ? 0.312 7.078 -13.678 1.00 77.56 87 TYR A N 1
ATOM 727 C CA . TYR A 1 87 ? 1.469 7.795 -14.206 1.00 77.56 87 TYR A CA 1
ATOM 728 C C . TYR A 1 87 ? 2.469 6.826 -14.836 1.00 77.56 87 TYR A C 1
ATOM 730 O O . TYR A 1 87 ? 2.829 6.993 -15.989 1.00 77.56 87 TYR A O 1
ATOM 738 N N . LYS A 1 88 ? 2.849 5.749 -14.140 1.00 73.19 88 LYS A N 1
ATOM 739 C CA . LYS A 1 88 ? 3.702 4.684 -14.693 1.00 73.19 88 LYS A CA 1
ATOM 740 C C . LYS A 1 88 ? 3.122 4.083 -15.971 1.00 73.19 88 LYS A C 1
ATOM 742 O O . LYS A 1 88 ? 3.884 3.804 -16.882 1.00 73.19 88 LYS A O 1
ATOM 747 N N . LEU A 1 89 ? 1.810 3.881 -16.041 1.00 70.50 89 LEU A N 1
ATOM 748 C CA . LEU A 1 89 ? 1.141 3.330 -17.217 1.00 70.50 89 LEU A CA 1
ATOM 749 C C . LEU A 1 89 ? 1.177 4.304 -18.408 1.00 70.50 89 LEU A C 1
ATOM 751 O O . LEU A 1 89 ? 1.374 3.867 -19.539 1.00 70.50 89 LEU A O 1
ATOM 755 N N . LEU A 1 90 ? 1.032 5.606 -18.145 1.00 71.50 90 LEU A N 1
ATOM 756 C CA . LEU A 1 90 ? 0.999 6.677 -19.148 1.00 71.50 90 LEU A CA 1
ATOM 757 C C . LEU A 1 90 ? 2.390 7.199 -19.555 1.00 71.50 90 LEU A C 1
ATOM 759 O O . LEU A 1 90 ? 2.549 7.679 -20.669 1.00 71.50 90 LEU A O 1
ATOM 763 N N . SER A 1 91 ? 3.390 7.121 -18.672 1.00 68.62 91 SER A N 1
ATOM 764 C CA . SER A 1 91 ? 4.765 7.609 -18.884 1.00 68.62 91 SER A CA 1
ATOM 765 C C . SER A 1 91 ? 5.694 6.588 -19.527 1.00 68.62 91 SER A C 1
ATOM 767 O O . SER A 1 91 ? 6.873 6.867 -19.728 1.00 68.62 91 SER A O 1
ATOM 769 N N . VAL A 1 92 ? 5.199 5.392 -19.832 1.00 63.47 92 VAL A N 1
ATOM 770 C CA . VAL A 1 92 ? 5.928 4.453 -20.680 1.00 63.47 92 VAL A CA 1
ATOM 771 C C . VAL A 1 92 ? 5.781 4.982 -22.113 1.00 63.47 92 VAL A C 1
ATOM 773 O O . VAL A 1 92 ? 4.872 4.601 -22.837 1.00 63.47 92 VAL A O 1
ATOM 776 N N . GLU A 1 93 ? 6.653 5.920 -22.499 1.00 52.44 93 GLU A N 1
ATOM 777 C CA . GLU A 1 93 ? 6.750 6.468 -23.869 1.00 52.44 93 GLU A CA 1
ATOM 778 C C . GLU A 1 93 ? 7.051 5.380 -24.916 1.00 52.44 93 GLU A C 1
ATOM 780 O O . GLU A 1 93 ? 6.811 5.563 -26.105 1.00 52.44 93 GLU A O 1
ATOM 785 N N . GLU A 1 94 ? 7.485 4.203 -24.467 1.00 50.75 94 GLU A N 1
ATOM 786 C CA . GLU A 1 94 ? 7.675 3.006 -25.274 1.00 50.75 94 GLU A CA 1
ATOM 787 C C . GLU A 1 94 ? 6.686 1.918 -24.845 1.00 50.75 94 GLU A C 1
ATOM 789 O O . GLU A 1 94 ? 7.056 0.932 -24.205 1.00 50.75 94 GLU A O 1
ATOM 794 N N . TRP A 1 95 ? 5.408 2.042 -25.212 1.00 54.12 95 TRP A N 1
ATOM 795 C CA . TRP A 1 95 ? 4.503 0.880 -25.261 1.00 54.12 95 TRP A CA 1
ATOM 796 C C . TRP A 1 95 ? 4.923 -0.061 -26.412 1.00 54.12 95 TRP A C 1
ATOM 798 O O . TRP A 1 95 ? 4.133 -0.430 -27.273 1.00 54.12 95 TRP A O 1
ATOM 808 N N . ASN A 1 96 ? 6.188 -0.485 -26.417 1.00 55.38 96 ASN A N 1
ATOM 809 C CA . ASN A 1 96 ? 6.755 -1.517 -27.281 1.00 55.38 96 ASN A CA 1
ATOM 810 C C . ASN A 1 96 ? 6.423 -2.918 -26.734 1.00 55.38 96 ASN A C 1
ATOM 812 O O . ASN A 1 96 ? 7.229 -3.844 -26.824 1.00 55.38 96 ASN A O 1
ATOM 816 N N . TYR A 1 97 ? 5.245 -3.092 -26.127 1.00 55.69 97 TYR A N 1
ATOM 817 C CA . TYR A 1 97 ? 4.750 -4.419 -25.790 1.00 55.69 97 TYR A CA 1
ATOM 818 C C . TYR A 1 97 ? 4.345 -5.097 -27.098 1.00 55.69 97 TYR A C 1
ATOM 820 O O . TYR A 1 97 ? 3.326 -4.769 -27.699 1.00 55.69 97 TYR A O 1
ATOM 828 N N . VAL A 1 98 ? 5.181 -6.028 -27.555 1.00 58.59 98 VAL A N 1
ATOM 829 C CA . VAL A 1 98 ? 5.056 -6.696 -28.860 1.00 58.59 98 VAL A CA 1
ATOM 830 C C . VAL A 1 98 ? 3.802 -7.596 -28.924 1.00 58.59 98 VAL A C 1
ATOM 832 O O . VAL A 1 98 ? 3.413 -8.045 -30.000 1.00 58.59 98 VAL A O 1
ATOM 835 N N . GLY A 1 99 ? 3.102 -7.814 -27.801 1.00 63.38 99 GLY A N 1
ATOM 836 C CA . GLY A 1 99 ? 1.846 -8.559 -27.759 1.00 63.38 99 GLY A CA 1
ATOM 837 C C . GLY A 1 99 ? 0.905 -8.182 -26.610 1.00 63.38 99 GLY A C 1
ATOM 838 O O . GLY A 1 99 ? 1.322 -7.748 -25.537 1.00 63.38 99 GLY A O 1
ATOM 839 N N . LEU A 1 100 ? -0.395 -8.432 -26.826 1.00 63.75 100 LEU A N 1
ATOM 840 C CA . LEU A 1 100 ? -1.468 -8.263 -25.829 1.00 63.75 100 LEU A CA 1
ATOM 841 C C . LEU A 1 100 ? -1.177 -9.005 -24.514 1.00 63.75 100 LEU A C 1
ATOM 843 O O . LEU A 1 100 ? -1.571 -8.548 -23.447 1.00 63.75 100 LEU A O 1
ATOM 847 N N . LEU A 1 101 ? -0.482 -10.142 -24.584 1.00 70.62 101 LEU A N 1
ATOM 848 C CA . LEU A 1 101 ? -0.176 -10.990 -23.432 1.00 70.62 101 LEU A CA 1
ATOM 849 C C . LEU A 1 101 ? 0.802 -10.307 -22.459 1.00 70.62 101 LEU A C 1
ATOM 851 O O . LEU A 1 101 ? 0.564 -10.328 -21.253 1.00 70.62 101 LEU A O 1
ATOM 855 N N . ASP A 1 102 ? 1.826 -9.615 -22.966 1.00 63.75 102 ASP A N 1
ATOM 856 C CA . ASP A 1 102 ? 2.786 -8.879 -22.130 1.00 63.75 102 ASP A CA 1
ATOM 857 C C . ASP A 1 102 ? 2.145 -7.657 -21.462 1.00 63.75 102 ASP A C 1
ATOM 859 O O . ASP A 1 102 ? 2.455 -7.318 -20.317 1.00 63.75 102 ASP A O 1
ATOM 863 N N . LEU A 1 103 ? 1.182 -7.042 -22.151 1.00 67.69 103 LEU A N 1
ATOM 864 C CA . LEU A 1 103 ? 0.364 -5.955 -21.626 1.00 67.69 103 LEU A CA 1
ATOM 865 C C . LEU A 1 103 ? -0.541 -6.447 -20.484 1.00 67.69 103 LEU A C 1
ATOM 867 O O . LEU A 1 103 ? -0.605 -5.818 -19.429 1.00 67.69 103 LEU A O 1
ATOM 871 N N . PHE A 1 104 ? -1.186 -7.610 -20.632 1.00 72.69 104 PHE A N 1
ATOM 872 C CA . PHE A 1 104 ? -1.943 -8.224 -19.535 1.00 72.69 104 PHE A CA 1
ATOM 873 C C . PHE A 1 104 ? -1.042 -8.586 -18.350 1.00 72.69 104 PHE A C 1
ATOM 875 O O . PHE A 1 104 ? -1.402 -8.308 -17.205 1.00 72.69 104 PHE A O 1
ATOM 882 N N . ILE A 1 105 ? 0.140 -9.154 -18.602 1.00 72.00 105 ILE A N 1
ATOM 883 C CA . ILE A 1 105 ? 1.098 -9.519 -17.551 1.00 72.00 105 ILE A CA 1
ATOM 884 C C . ILE A 1 105 ? 1.593 -8.280 -16.792 1.00 72.00 105 ILE A C 1
ATOM 886 O O . ILE A 1 105 ? 1.744 -8.355 -15.574 1.00 72.00 105 ILE A O 1
ATOM 890 N N . SER A 1 106 ? 1.793 -7.135 -17.453 1.00 67.44 106 SER A N 1
ATOM 891 C CA . SER A 1 106 ? 2.212 -5.896 -16.776 1.00 67.44 106 SER A CA 1
ATOM 892 C C . SER A 1 106 ? 1.074 -5.222 -15.996 1.00 67.44 106 SER A C 1
ATOM 894 O O . SER A 1 106 ? 1.318 -4.607 -14.952 1.00 67.44 106 SER A O 1
ATOM 896 N N . LEU A 1 107 ? -0.181 -5.390 -16.437 1.00 71.44 107 LEU A N 1
ATOM 897 C CA . LEU A 1 107 ? -1.354 -4.875 -15.729 1.00 71.44 107 LEU A CA 1
ATOM 898 C C . LEU A 1 107 ? -1.698 -5.675 -14.471 1.00 71.44 107 LEU A C 1
ATOM 900 O O . LEU A 1 107 ? -2.136 -5.076 -13.488 1.00 71.44 107 LEU A O 1
ATOM 904 N N . VAL A 1 108 ? -1.511 -6.999 -14.472 1.00 76.56 108 VAL A N 1
ATOM 905 C CA . VAL A 1 108 ? -1.912 -7.880 -13.357 1.00 76.56 108 VAL A CA 1
ATOM 906 C C . VAL A 1 108 ? -1.340 -7.436 -11.999 1.00 76.56 108 VAL A C 1
ATOM 908 O O . VAL A 1 108 ? -2.129 -7.312 -11.058 1.00 76.56 108 VAL A O 1
ATOM 911 N N . PRO A 1 109 ? -0.033 -7.131 -11.853 1.00 71.50 109 PRO A N 1
ATOM 912 C CA . PRO A 1 109 ? 0.526 -6.639 -10.595 1.00 71.50 109 PRO A CA 1
ATOM 913 C C . PRO A 1 109 ? -0.133 -5.341 -10.127 1.00 71.50 109 PRO A C 1
ATOM 915 O O . PRO A 1 109 ? -0.430 -5.192 -8.944 1.00 71.50 109 PRO A O 1
ATOM 918 N N . GLY A 1 110 ? -0.404 -4.423 -11.058 1.00 70.12 110 GLY A N 1
ATOM 919 C CA . GLY A 1 110 ? -1.076 -3.156 -10.785 1.00 70.12 110 GLY A CA 1
ATOM 920 C C . GLY A 1 110 ? -2.510 -3.328 -10.308 1.00 70.12 110 GLY A C 1
ATOM 921 O O . GLY A 1 110 ? -2.921 -2.745 -9.305 1.00 70.12 110 GLY A O 1
ATOM 922 N N . LEU A 1 111 ? -3.257 -4.188 -10.996 1.00 74.75 111 LEU A N 1
ATOM 923 C CA . LEU A 1 111 ? -4.657 -4.472 -10.703 1.00 74.75 111 LEU A CA 1
ATOM 924 C C . LEU A 1 111 ? -4.809 -5.196 -9.359 1.00 74.75 111 LEU A C 1
ATOM 926 O O . LEU A 1 111 ? -5.680 -4.844 -8.565 1.00 74.75 111 LEU A O 1
ATOM 930 N N . LEU A 1 112 ? -3.912 -6.140 -9.055 1.00 77.12 112 LEU A N 1
ATOM 931 C CA . LEU A 1 112 ? -3.806 -6.759 -7.731 1.00 77.12 112 LEU A CA 1
ATOM 932 C C . LEU A 1 112 ? -3.529 -5.714 -6.650 1.00 77.12 112 LEU A C 1
ATOM 934 O O . LEU A 1 112 ? -4.205 -5.704 -5.622 1.00 77.12 112 LEU A O 1
ATOM 938 N N . PHE A 1 113 ? -2.589 -4.799 -6.893 1.00 71.62 113 PHE A N 1
ATOM 939 C CA . PHE A 1 113 ? -2.291 -3.711 -5.962 1.00 71.62 113 PHE A CA 1
ATOM 940 C C . PHE A 1 113 ? -3.514 -2.829 -5.703 1.00 71.62 113 PHE A C 1
ATOM 942 O O . PHE A 1 113 ? -3.781 -2.434 -4.564 1.00 71.62 113 PHE A O 1
ATOM 949 N N . MET A 1 114 ? -4.285 -2.550 -6.752 1.00 72.44 114 MET A N 1
ATOM 950 C CA . MET A 1 114 ? -5.501 -1.753 -6.677 1.00 72.44 114 MET A CA 1
ATOM 951 C C . MET A 1 114 ? -6.588 -2.469 -5.868 1.00 72.44 114 MET A C 1
ATOM 953 O O . MET A 1 114 ? -7.163 -1.872 -4.959 1.00 72.44 114 MET A O 1
ATOM 957 N N . ILE A 1 115 ? -6.814 -3.762 -6.121 1.00 77.62 115 ILE A N 1
ATOM 958 C CA . ILE A 1 115 ? -7.764 -4.590 -5.363 1.00 77.62 115 ILE A CA 1
ATOM 959 C C . ILE A 1 115 ? -7.379 -4.637 -3.882 1.00 77.62 115 ILE A C 1
ATOM 961 O O . ILE A 1 115 ? -8.246 -4.475 -3.024 1.00 77.62 115 ILE A O 1
ATOM 965 N N . VAL A 1 116 ? -6.093 -4.808 -3.563 1.00 77.25 116 VAL A N 1
ATOM 966 C CA . VAL A 1 116 ? -5.605 -4.821 -2.174 1.00 77.25 116 VAL A CA 1
ATOM 967 C C . VAL A 1 116 ? -5.852 -3.475 -1.491 1.00 77.25 116 VAL A C 1
ATOM 969 O O . VAL A 1 116 ? -6.344 -3.448 -0.363 1.00 77.25 116 VAL A O 1
ATOM 972 N N . ASN A 1 117 ? -5.589 -2.357 -2.173 1.00 72.62 117 ASN A N 1
ATOM 973 C CA . ASN A 1 117 ? -5.848 -1.018 -1.636 1.00 72.62 117 ASN A CA 1
ATOM 974 C C . ASN A 1 117 ? -7.343 -0.754 -1.419 1.00 72.62 117 ASN A C 1
ATOM 976 O O . ASN A 1 117 ? -7.728 -0.256 -0.362 1.00 72.62 117 ASN A O 1
ATOM 980 N N . ILE A 1 118 ? -8.196 -1.138 -2.372 1.00 75.50 118 ILE A N 1
ATOM 981 C CA . ILE A 1 118 ? -9.656 -1.040 -2.232 1.00 75.50 118 ILE A CA 1
ATOM 982 C C . ILE A 1 118 ? -10.131 -1.912 -1.064 1.00 75.50 118 ILE A C 1
ATOM 984 O O . ILE A 1 118 ? -10.923 -1.464 -0.237 1.00 75.50 118 ILE A O 1
ATOM 988 N N . GLY A 1 119 ? -9.609 -3.135 -0.951 1.00 78.56 119 GLY A N 1
ATOM 989 C CA . GLY A 1 119 ? -9.893 -4.046 0.153 1.00 78.56 119 GLY A CA 1
ATOM 990 C C . GLY A 1 119 ? -9.529 -3.443 1.509 1.00 78.56 119 GLY A C 1
ATOM 991 O O . GLY A 1 119 ? -10.355 -3.465 2.420 1.00 78.56 119 GLY A O 1
ATOM 992 N N . LEU A 1 120 ? -8.340 -2.842 1.625 1.00 72.31 120 LEU A N 1
ATOM 993 C CA . LEU A 1 120 ? -7.877 -2.116 2.813 1.00 72.31 120 LEU A CA 1
ATOM 994 C C . LEU A 1 120 ? -8.782 -0.928 3.148 1.00 72.31 120 LEU A C 1
ATOM 996 O O . LEU A 1 120 ? -9.202 -0.791 4.294 1.00 72.31 120 LEU A O 1
ATOM 1000 N N . VAL A 1 121 ? -9.141 -0.112 2.157 1.00 76.12 121 VAL A N 1
ATOM 1001 C CA . VAL A 1 121 ? -10.068 1.017 2.319 1.00 76.12 121 VAL A CA 1
ATOM 1002 C C . VAL A 1 121 ? -11.419 0.548 2.856 1.00 76.12 121 VAL A C 1
ATOM 1004 O O . VAL A 1 121 ? -11.924 1.111 3.827 1.00 76.12 121 VAL A O 1
ATOM 1007 N N . VAL A 1 122 ? -11.990 -0.511 2.282 1.00 77.50 122 VAL A N 1
ATOM 1008 C CA . VAL A 1 122 ? -13.264 -1.084 2.740 1.00 77.50 122 VAL A CA 1
ATOM 1009 C C . VAL A 1 122 ? -13.135 -1.651 4.155 1.00 77.50 122 VAL A C 1
ATOM 1011 O O . VAL A 1 122 ? -14.035 -1.457 4.976 1.00 77.50 122 VAL A O 1
ATOM 1014 N N . LEU A 1 123 ? -12.020 -2.318 4.470 1.00 73.69 123 LEU A N 1
ATOM 1015 C CA . LEU A 1 123 ? -11.724 -2.842 5.807 1.00 73.69 123 LEU A CA 1
ATOM 1016 C C . LEU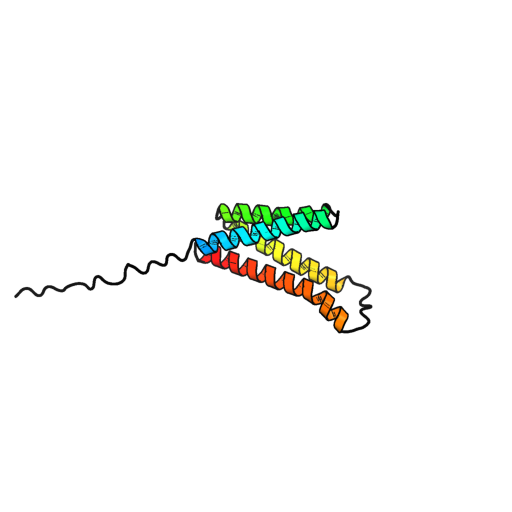 A 1 123 ? -11.670 -1.722 6.847 1.00 73.69 123 LEU A C 1
ATOM 1018 O O . LEU A 1 123 ? -12.335 -1.810 7.878 1.00 73.69 123 LEU A O 1
ATOM 1022 N N . ILE A 1 124 ? -10.948 -0.644 6.547 1.00 70.81 124 ILE A N 1
ATOM 1023 C CA . ILE A 1 124 ? -10.807 0.525 7.418 1.00 70.81 124 ILE A CA 1
ATOM 1024 C C . ILE A 1 124 ? -12.143 1.256 7.561 1.00 70.81 124 ILE A C 1
ATOM 1026 O O . ILE A 1 124 ? -12.546 1.604 8.669 1.00 70.81 124 ILE A O 1
ATOM 1030 N N . TYR A 1 125 ? -12.883 1.456 6.472 1.00 73.38 125 TYR A N 1
ATOM 1031 C CA . TYR A 1 125 ? -14.221 2.043 6.529 1.00 73.38 125 TYR A CA 1
ATOM 1032 C C . TYR A 1 125 ? -15.149 1.225 7.439 1.00 73.38 125 TYR A C 1
ATOM 1034 O O . TYR A 1 125 ? -15.835 1.768 8.307 1.00 73.38 125 TYR A O 1
ATOM 1042 N N . LYS A 1 126 ? -15.117 -0.104 7.304 1.00 71.94 126 LYS A N 1
ATOM 1043 C CA . LYS A 1 126 ? -15.887 -1.022 8.147 1.00 71.94 126 LYS A CA 1
ATOM 1044 C C . LYS A 1 126 ? -15.418 -1.015 9.604 1.00 71.94 126 LYS A C 1
ATOM 1046 O O . LYS A 1 126 ? -16.262 -1.139 10.490 1.00 71.94 126 LYS A O 1
ATOM 1051 N N . HIS A 1 127 ? -14.117 -0.855 9.864 1.00 69.81 127 HIS A N 1
ATOM 1052 C CA . HIS A 1 127 ? -13.557 -0.700 11.212 1.00 69.81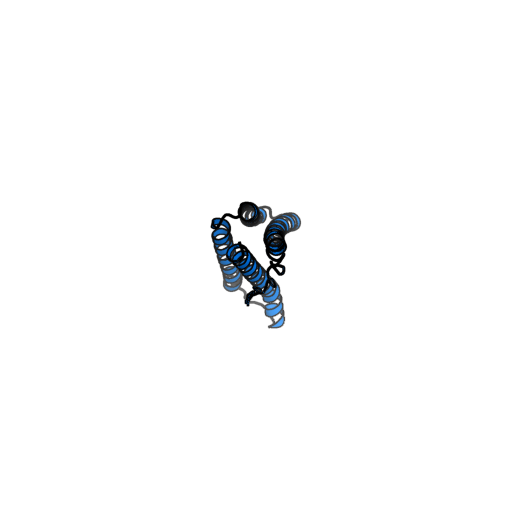 127 HIS A CA 1
ATOM 1053 C C . HIS A 1 127 ? -14.193 0.490 11.930 1.00 69.81 127 HIS A C 1
ATOM 1055 O O . HIS A 1 127 ? -14.727 0.319 13.022 1.00 69.81 127 HIS A O 1
ATOM 1061 N N . PHE A 1 128 ? -14.231 1.664 11.301 1.00 67.19 128 PHE A N 1
ATOM 1062 C CA . PHE A 1 128 ? -14.801 2.864 11.923 1.00 67.19 128 PHE A CA 1
ATOM 1063 C C . PHE A 1 128 ? -16.331 2.881 11.954 1.00 67.19 128 PHE A C 1
ATOM 1065 O O . PHE A 1 128 ? -16.897 3.438 12.882 1.00 67.19 128 PHE A O 1
ATOM 1072 N N . ARG A 1 129 ? -17.021 2.246 10.999 1.00 67.06 129 ARG A N 1
ATOM 1073 C CA . ARG A 1 129 ? -18.492 2.142 11.033 1.00 67.06 129 ARG A CA 1
ATOM 1074 C C . ARG A 1 129 ? -19.010 1.222 12.148 1.00 67.06 129 ARG A C 1
ATOM 1076 O O . ARG A 1 129 ? -20.127 1.407 12.617 1.00 67.06 129 ARG A O 1
ATOM 1083 N N . ASN A 1 130 ? -18.229 0.210 12.528 1.00 60.78 130 ASN A N 1
ATOM 1084 C CA . ASN A 1 130 ? -18.602 -0.781 13.547 1.00 60.78 130 ASN A CA 1
ATOM 1085 C C . ASN A 1 130 ? -18.028 -0.481 14.944 1.00 60.78 130 ASN A C 1
ATOM 1087 O O . ASN A 1 130 ? -18.192 -1.306 15.853 1.00 60.78 130 ASN A O 1
ATOM 1091 N N . THR A 1 131 ? -17.303 0.628 15.096 1.00 53.72 131 THR A N 1
ATOM 1092 C CA . THR A 1 131 ? -16.737 1.089 16.369 1.00 53.72 131 THR A CA 1
ATOM 1093 C C . THR A 1 131 ? -17.588 2.200 16.943 1.00 53.72 131 THR A C 1
ATOM 1095 O O . THR A 1 131 ? -17.789 2.151 18.174 1.00 53.72 131 THR A O 1
#